Protein AF-A0A6B3G9X0-F1 (afdb_monomer)

Structure (mmCIF, N/CA/C/O backbone):
data_AF-A0A6B3G9X0-F1
#
_entry.id   AF-A0A6B3G9X0-F1
#
loop_
_atom_site.group_PDB
_atom_site.id
_atom_site.type_symbol
_atom_site.label_atom_id
_atom_site.label_alt_id
_atom_site.label_comp_id
_atom_site.label_asym_id
_atom_site.label_entity_id
_atom_site.label_seq_id
_atom_site.pdbx_PDB_ins_code
_atom_site.Cartn_x
_atom_site.Cartn_y
_atom_site.Cartn_z
_atom_site.occupancy
_atom_site.B_iso_or_equiv
_atom_site.auth_seq_id
_atom_site.auth_comp_id
_atom_site.auth_asym_id
_atom_site.auth_atom_id
_atom_site.pdbx_PDB_model_num
ATOM 1 N N . MET A 1 1 ? 26.879 -25.796 -1.230 1.00 42.19 1 MET A N 1
ATOM 2 C CA . MET A 1 1 ? 25.740 -25.804 -2.170 1.00 42.19 1 MET A CA 1
ATOM 3 C C . MET A 1 1 ? 26.232 -25.090 -3.413 1.00 42.19 1 MET A C 1
ATOM 5 O O . MET A 1 1 ? 26.628 -23.941 -3.290 1.00 42.19 1 MET A O 1
ATOM 9 N N . SER A 1 2 ? 26.370 -25.796 -4.534 1.00 43.12 2 SER A N 1
ATOM 10 C CA . SER A 1 2 ? 26.965 -25.238 -5.753 1.00 43.12 2 SER A CA 1
ATOM 11 C C . SER A 1 2 ? 25.957 -24.339 -6.465 1.00 43.12 2 SER A C 1
ATOM 13 O O . SER A 1 2 ? 24.854 -24.787 -6.773 1.00 43.12 2 SER A O 1
ATOM 15 N N . VAL A 1 3 ? 26.325 -23.081 -6.696 1.00 51.31 3 VAL A N 1
ATOM 16 C CA . VAL A 1 3 ? 25.573 -22.149 -7.547 1.00 51.31 3 VAL A CA 1
ATOM 17 C C . VAL A 1 3 ? 25.810 -22.496 -9.023 1.00 51.31 3 VAL A C 1
ATOM 19 O O . VAL A 1 3 ? 26.935 -22.849 -9.380 1.00 51.31 3 VAL A O 1
ATOM 22 N N . PRO A 1 4 ? 24.782 -22.437 -9.888 1.00 47.69 4 PRO A N 1
ATOM 23 C CA . PRO A 1 4 ? 24.958 -22.650 -11.317 1.00 47.69 4 PRO A CA 1
ATOM 24 C C . PRO A 1 4 ? 25.574 -21.398 -11.960 1.00 47.69 4 PRO A C 1
ATOM 26 O O . PRO A 1 4 ? 24.990 -20.318 -11.911 1.00 47.69 4 PRO A O 1
ATOM 29 N N . THR A 1 5 ? 26.746 -21.544 -12.579 1.00 50.69 5 THR A N 1
ATOM 30 C CA . THR A 1 5 ? 27.390 -20.489 -13.375 1.00 50.69 5 THR A CA 1
ATOM 31 C C . THR A 1 5 ? 26.709 -20.389 -14.741 1.00 50.69 5 THR A C 1
ATOM 33 O O . THR A 1 5 ? 26.628 -21.376 -15.473 1.00 50.69 5 THR A O 1
ATOM 36 N N . ALA A 1 6 ? 26.222 -19.201 -15.104 1.00 56.56 6 ALA A N 1
ATOM 37 C CA . ALA A 1 6 ? 25.785 -18.899 -16.464 1.00 56.56 6 ALA A CA 1
ATOM 38 C C . ALA A 1 6 ? 26.963 -18.309 -17.255 1.00 56.56 6 ALA A C 1
ATOM 40 O O . ALA A 1 6 ? 27.577 -17.335 -16.829 1.00 56.56 6 ALA A O 1
ATOM 41 N N . GLN A 1 7 ? 27.284 -18.898 -18.407 1.00 48.91 7 GLN A N 1
ATOM 42 C CA . GLN A 1 7 ? 28.424 -18.486 -19.224 1.00 48.91 7 GLN A CA 1
ATOM 43 C C . GLN A 1 7 ? 28.040 -17.309 -20.131 1.00 48.91 7 GLN A C 1
ATOM 45 O O . GLN A 1 7 ? 27.203 -17.449 -21.023 1.00 48.91 7 GLN A O 1
ATOM 50 N N . THR A 1 8 ? 28.646 -16.142 -19.911 1.00 53.50 8 THR A N 1
ATOM 51 C CA . THR A 1 8 ? 28.526 -14.985 -20.809 1.00 53.50 8 THR A CA 1
ATOM 52 C C . THR A 1 8 ? 29.556 -15.079 -21.938 1.00 53.50 8 THR A C 1
ATOM 54 O O . THR A 1 8 ? 30.588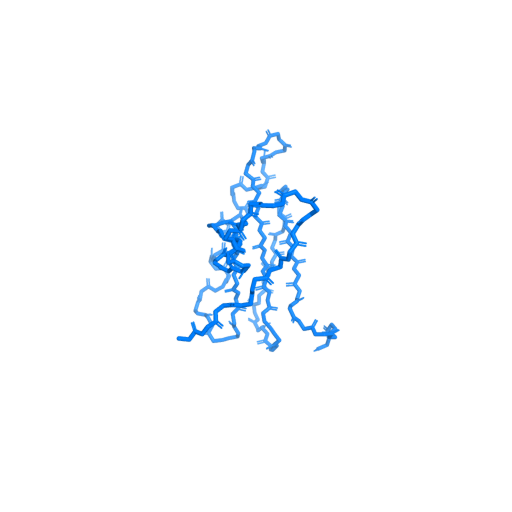 -15.741 -21.825 1.00 53.50 8 THR A O 1
ATOM 57 N N . ALA A 1 9 ? 29.274 -14.419 -23.066 1.00 57.94 9 ALA A N 1
ATOM 58 C CA . ALA A 1 9 ? 30.060 -14.509 -24.302 1.00 57.94 9 ALA A CA 1
ATOM 59 C C . ALA A 1 9 ? 31.500 -13.947 -24.213 1.00 57.94 9 ALA A C 1
ATOM 61 O O . ALA A 1 9 ? 32.233 -14.002 -25.197 1.00 57.94 9 ALA A O 1
ATOM 62 N N . PHE A 1 10 ? 31.917 -13.427 -23.055 1.00 56.53 10 PHE A N 1
ATOM 63 C CA . PHE A 1 10 ? 33.218 -12.795 -22.843 1.00 56.53 10 PHE A CA 1
ATOM 64 C C . PHE A 1 10 ? 33.854 -13.239 -21.522 1.00 56.53 10 PHE A C 1
ATOM 66 O O . PHE A 1 10 ? 34.029 -12.416 -20.640 1.00 56.53 10 PHE A O 1
ATOM 73 N N . GLY A 1 11 ? 34.185 -14.529 -21.395 1.00 56.53 11 GLY A N 1
ATOM 74 C CA . GLY A 1 11 ? 35.329 -15.054 -20.619 1.00 56.53 11 GLY A CA 1
ATOM 75 C C . GLY A 1 11 ? 35.528 -14.668 -19.143 1.00 56.53 11 GLY A C 1
ATOM 76 O O . GLY A 1 11 ? 36.531 -15.080 -18.572 1.00 56.53 11 GLY A O 1
ATOM 77 N N . GLU A 1 12 ? 34.625 -13.919 -18.525 1.00 59.09 12 GLU A N 1
ATOM 78 C CA . GLU A 1 12 ? 34.674 -13.506 -17.129 1.00 59.09 12 GLU A CA 1
ATOM 79 C C . GLU A 1 12 ? 33.523 -14.209 -16.409 1.00 59.09 12 GLU A C 1
ATOM 81 O O . GLU A 1 12 ? 32.361 -14.087 -16.814 1.00 59.09 12 GLU A O 1
ATOM 86 N N . GLU A 1 13 ? 33.845 -15.011 -15.389 1.00 58.16 13 GLU A N 1
ATOM 87 C CA . GLU A 1 13 ? 32.844 -15.624 -14.515 1.00 58.16 13 GLU A CA 1
ATOM 88 C C . GLU A 1 13 ? 32.093 -14.506 -13.786 1.00 58.16 13 GLU A C 1
ATOM 90 O O . GLU A 1 13 ? 32.501 -14.033 -12.728 1.00 58.16 13 GLU A O 1
ATOM 95 N N . ALA A 1 14 ? 30.993 -14.050 -14.382 1.00 63.41 14 ALA A N 1
ATOM 96 C CA . ALA A 1 14 ? 30.048 -13.183 -13.712 1.00 63.41 14 ALA A CA 1
ATOM 97 C C . ALA A 1 14 ? 29.389 -14.005 -12.603 1.00 63.41 14 ALA A C 1
ATOM 99 O O . ALA A 1 14 ? 28.631 -14.940 -12.881 1.00 63.41 14 ALA A O 1
ATOM 100 N N . GLU A 1 15 ? 29.691 -13.672 -11.348 1.00 65.12 15 GLU A N 1
ATOM 101 C CA . GLU A 1 15 ? 28.944 -14.183 -10.206 1.00 65.12 15 GLU A CA 1
ATOM 102 C C . GLU A 1 15 ? 27.464 -13.882 -10.466 1.00 65.12 15 GLU A C 1
ATOM 104 O O . GLU A 1 15 ? 27.074 -12.725 -10.653 1.00 65.12 15 GLU A O 1
ATOM 109 N N . ALA A 1 16 ? 26.651 -14.933 -10.596 1.00 68.56 16 ALA A N 1
ATOM 110 C CA . ALA A 1 16 ? 25.230 -14.766 -10.837 1.00 68.56 16 ALA A CA 1
ATOM 111 C C . ALA A 1 16 ? 24.677 -13.942 -9.678 1.00 68.56 16 ALA A C 1
ATOM 113 O O . ALA A 1 16 ? 24.705 -14.403 -8.537 1.00 68.56 16 ALA A O 1
ATOM 114 N N . VAL A 1 17 ? 24.203 -12.725 -9.965 1.00 70.31 17 VAL A N 1
ATOM 115 C CA . VAL A 1 17 ? 23.534 -11.912 -8.950 1.00 70.31 17 VAL A CA 1
ATOM 116 C C . VAL A 1 17 ? 22.424 -12.789 -8.381 1.00 70.31 17 VAL A C 1
ATOM 118 O O . VAL A 1 17 ? 21.568 -13.230 -9.158 1.00 70.31 17 VAL A O 1
ATOM 121 N N . PRO A 1 18 ? 22.450 -13.115 -7.077 1.0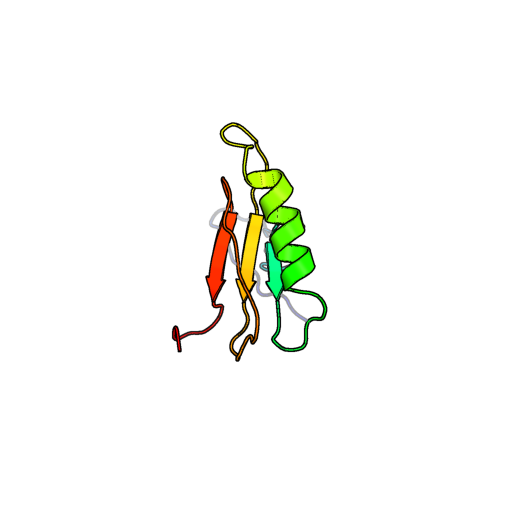0 72.31 18 PRO A N 1
ATOM 122 C CA . PRO A 1 18 ? 21.423 -13.958 -6.501 1.00 72.31 18 PRO A CA 1
ATOM 123 C C . PRO A 1 18 ? 20.079 -13.268 -6.730 1.00 72.31 18 PRO A C 1
ATOM 125 O O . PRO A 1 18 ? 19.838 -12.161 -6.255 1.00 72.31 18 PRO A O 1
ATOM 128 N N . GLY A 1 19 ? 19.238 -13.896 -7.548 1.00 79.31 19 GLY A N 1
ATOM 129 C CA . GLY A 1 19 ? 17.900 -13.401 -7.827 1.00 79.31 19 GLY A CA 1
ATOM 130 C C . GLY A 1 19 ? 16.993 -13.597 -6.614 1.00 79.31 19 GLY A C 1
ATOM 131 O O . GLY A 1 19 ? 17.119 -14.582 -5.886 1.00 79.31 19 GLY A O 1
ATOM 132 N N . GLY A 1 20 ? 16.043 -12.684 -6.433 1.00 80.75 20 GLY A N 1
ATOM 133 C CA . GLY A 1 20 ? 15.113 -12.704 -5.303 1.00 80.75 20 GLY A CA 1
ATOM 134 C C . GLY A 1 20 ? 15.626 -11.947 -4.075 1.00 80.75 20 GLY A C 1
ATOM 135 O O . GLY A 1 20 ? 16.723 -11.397 -4.072 1.00 80.75 20 GLY A O 1
ATOM 136 N N . GLY A 1 21 ? 14.786 -11.872 -3.041 1.00 84.88 21 GLY A N 1
ATOM 137 C CA . GLY A 1 21 ? 15.035 -11.077 -1.839 1.00 84.88 21 GLY A CA 1
ATOM 138 C C . GLY A 1 21 ? 13.762 -10.411 -1.323 1.00 84.88 21 GLY A C 1
ATOM 139 O O . GLY A 1 21 ? 12.661 -10.712 -1.788 1.00 84.88 21 GLY A O 1
ATOM 140 N N . ASP A 1 22 ? 13.922 -9.515 -0.351 1.00 87.88 22 ASP A N 1
ATOM 141 C CA . ASP A 1 22 ? 12.837 -8.647 0.107 1.00 87.88 22 ASP A CA 1
ATOM 142 C C . ASP A 1 22 ? 12.360 -7.719 -1.027 1.00 87.88 22 ASP A C 1
ATOM 144 O O . ASP A 1 22 ? 13.154 -7.281 -1.861 1.00 87.88 22 ASP A O 1
ATOM 148 N N . LEU A 1 23 ? 11.058 -7.419 -1.062 1.00 90.00 23 LEU A N 1
ATOM 149 C CA . LEU A 1 23 ? 10.449 -6.584 -2.109 1.00 90.00 23 LEU A CA 1
ATOM 150 C C . LEU A 1 23 ? 10.649 -5.076 -1.870 1.00 90.00 23 LEU A C 1
ATOM 152 O O . LEU A 1 23 ? 10.214 -4.253 -2.679 1.00 90.00 23 LEU A O 1
ATOM 156 N N . GLY A 1 24 ? 11.328 -4.709 -0.786 1.00 90.62 24 GLY A N 1
ATOM 157 C CA . GLY A 1 24 ? 11.602 -3.345 -0.386 1.00 90.62 24 GLY A CA 1
ATOM 158 C C . GLY A 1 24 ? 10.551 -2.785 0.579 1.00 90.62 24 GLY A C 1
ATOM 159 O O . GLY A 1 24 ? 9.433 -3.290 0.689 1.00 90.62 24 GLY A O 1
ATOM 160 N N . PRO A 1 25 ? 10.866 -1.658 1.241 1.00 92.44 25 PRO A N 1
ATOM 161 C CA . PRO A 1 25 ? 10.074 -1.111 2.350 1.00 92.44 25 PRO A CA 1
ATOM 162 C C . PRO A 1 25 ? 8.691 -0.580 1.944 1.00 92.44 25 PRO A C 1
ATOM 164 O O . PRO A 1 25 ? 7.849 -0.300 2.795 1.00 92.44 25 PRO A O 1
ATOM 167 N N . ASN A 1 26 ? 8.464 -0.407 0.643 1.00 93.25 26 ASN A N 1
ATOM 168 C CA . ASN A 1 26 ? 7.242 0.156 0.082 1.00 93.25 26 ASN A CA 1
ATOM 169 C C . ASN A 1 26 ? 6.246 -0.908 -0.397 1.00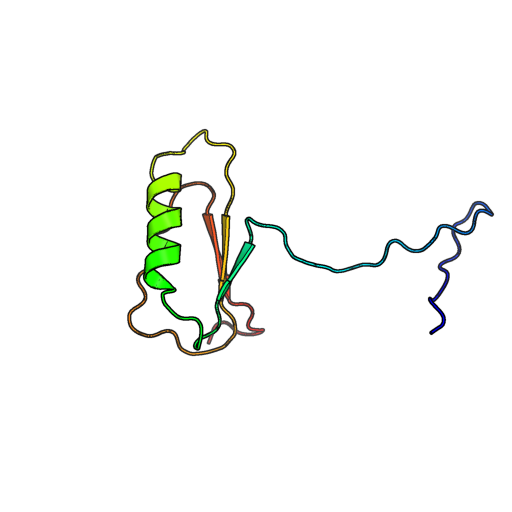 93.25 26 ASN A C 1
ATOM 171 O O . ASN A 1 26 ? 5.164 -0.552 -0.871 1.00 93.25 26 ASN A O 1
ATOM 175 N N . VAL A 1 27 ? 6.601 -2.190 -0.276 1.00 94.50 27 VAL A N 1
ATOM 176 C CA . VAL A 1 27 ? 5.734 -3.318 -0.608 1.00 94.50 27 VAL A CA 1
ATOM 177 C C . VAL A 1 27 ? 5.226 -3.943 0.684 1.00 94.50 27 VAL A C 1
ATOM 179 O O . VAL A 1 27 ? 5.963 -4.574 1.434 1.00 94.50 27 VAL A O 1
ATOM 182 N N . HIS A 1 28 ? 3.937 -3.763 0.938 1.00 94.12 28 HIS A N 1
ATOM 183 C CA . HIS A 1 28 ? 3.249 -4.260 2.121 1.00 94.12 28 HIS A CA 1
ATOM 184 C C . HIS A 1 28 ? 2.536 -5.555 1.754 1.00 94.12 28 HIS A C 1
ATOM 186 O O . HIS A 1 28 ? 1.593 -5.536 0.964 1.00 94.12 28 HIS A O 1
ATOM 192 N N . VAL A 1 29 ? 2.999 -6.679 2.300 1.00 94.44 29 VAL A N 1
ATOM 193 C CA . VAL A 1 29 ? 2.396 -7.996 2.063 1.00 94.44 29 VAL A CA 1
ATOM 194 C C . VAL A 1 29 ? 1.552 -8.388 3.270 1.00 94.44 29 VAL A C 1
ATOM 196 O O . VAL A 1 29 ? 2.084 -8.583 4.361 1.00 94.44 29 VAL A O 1
ATOM 199 N N . PHE A 1 30 ? 0.248 -8.535 3.066 1.00 93.81 30 PHE A N 1
ATOM 200 C CA . PHE A 1 30 ? -0.710 -8.923 4.094 1.00 93.81 30 PHE A CA 1
ATOM 201 C C . PHE A 1 30 ? -1.123 -10.383 3.932 1.00 93.81 30 PHE A C 1
ATOM 203 O O . PHE A 1 30 ? -1.374 -10.862 2.829 1.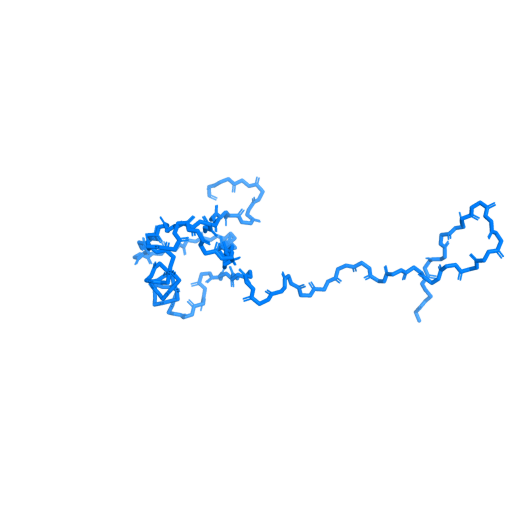00 93.81 30 PHE A O 1
ATOM 210 N N . ASP A 1 31 ? -1.250 -11.076 5.052 1.00 92.81 31 ASP A N 1
ATOM 211 C CA . ASP A 1 31 ? -1.856 -12.403 5.188 1.00 92.81 31 ASP A CA 1
ATOM 212 C C . ASP A 1 31 ? -3.188 -12.279 5.951 1.00 92.81 31 ASP A C 1
ATOM 214 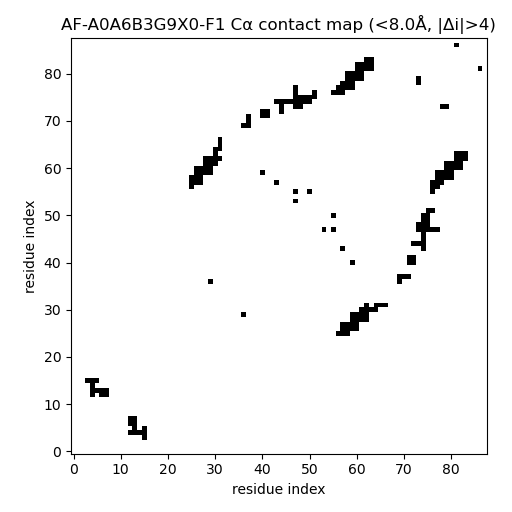O O . ASP A 1 31 ? -3.295 -11.352 6.754 1.00 92.81 31 ASP A O 1
ATOM 218 N N . PRO A 1 32 ? -4.184 -13.169 5.776 1.00 90.81 32 PRO A N 1
ATOM 219 C CA . PRO A 1 32 ? -5.420 -13.130 6.570 1.00 90.81 32 PRO A CA 1
ATOM 220 C C . PRO A 1 32 ? -5.194 -13.135 8.091 1.00 90.81 32 PRO A C 1
ATOM 222 O O . PRO A 1 32 ? -6.018 -12.627 8.843 1.00 90.81 32 PRO A O 1
ATOM 225 N N . SER A 1 33 ? -4.064 -13.679 8.557 1.00 91.06 33 SER A N 1
ATOM 226 C CA . SER A 1 33 ? -3.666 -13.664 9.971 1.00 91.06 33 SER A CA 1
ATOM 227 C C . SER A 1 33 ? -2.925 -12.394 10.413 1.00 91.06 33 SER A C 1
ATOM 229 O O . SER A 1 33 ? -2.610 -12.247 11.595 1.00 91.06 33 SER A O 1
ATOM 231 N N . THR A 1 34 ? -2.618 -11.477 9.488 1.00 90.31 34 THR A N 1
ATOM 232 C CA . THR A 1 34 ? -1.890 -10.243 9.803 1.00 90.31 34 THR A CA 1
ATOM 233 C C . THR A 1 34 ? -2.774 -9.334 10.658 1.00 90.31 34 THR A C 1
ATOM 235 O O . THR A 1 34 ? -3.875 -8.983 10.233 1.00 90.31 34 THR A O 1
ATOM 238 N N . PRO A 1 35 ? -2.327 -8.930 11.859 1.00 90.81 35 PRO A N 1
ATOM 239 C CA . PRO A 1 35 ? -3.090 -8.004 12.679 1.00 90.81 35 PRO A CA 1
ATOM 240 C C . PRO A 1 35 ? -3.061 -6.594 12.077 1.00 90.81 35 PRO A C 1
ATOM 242 O O . PRO A 1 35 ? -2.083 -6.195 11.450 1.00 90.81 35 PRO A O 1
ATOM 245 N N . ASP A 1 36 ? -4.126 -5.830 12.320 1.00 89.94 36 ASP A N 1
ATOM 246 C CA . ASP A 1 36 ? -4.210 -4.393 12.018 1.00 89.94 36 ASP A CA 1
ATOM 247 C C . ASP A 1 36 ? -3.953 -3.999 10.546 1.00 89.94 36 ASP A C 1
ATOM 249 O O . ASP A 1 36 ? -3.346 -2.973 10.232 1.00 89.94 36 ASP A O 1
ATOM 253 N N . ILE A 1 37 ? -4.452 -4.808 9.605 1.00 92.06 37 ILE A N 1
ATOM 254 C CA . ILE A 1 37 ? -4.359 -4.499 8.168 1.00 92.06 37 ILE A CA 1
ATOM 255 C C . ILE A 1 37 ? -5.040 -3.157 7.858 1.00 92.06 37 ILE A C 1
ATOM 257 O O . ILE A 1 37 ? -4.482 -2.340 7.128 1.00 92.06 37 ILE A O 1
ATOM 261 N N . GLN A 1 38 ? -6.213 -2.900 8.446 1.00 92.12 38 GLN A N 1
ATOM 262 C CA . GLN A 1 38 ? -6.949 -1.651 8.236 1.00 92.12 38 GLN A CA 1
ATOM 263 C C . GLN A 1 38 ? -6.134 -0.429 8.675 1.00 92.12 38 GLN A C 1
ATOM 265 O O . GLN A 1 38 ? -6.006 0.516 7.899 1.00 92.12 38 GLN A O 1
ATOM 270 N N . GLY A 1 39 ? -5.526 -0.464 9.867 1.00 93.50 39 GLY A N 1
ATOM 271 C CA . GLY A 1 39 ? -4.700 0.636 10.360 1.00 93.50 39 GLY A CA 1
ATOM 272 C C . GLY A 1 39 ? -3.524 0.933 9.434 1.00 93.50 39 GLY A C 1
ATOM 273 O O . GLY A 1 39 ? -3.218 2.099 9.168 1.00 93.50 39 GLY A O 1
ATOM 274 N N . LYS A 1 40 ? -2.909 -0.111 8.860 1.00 91.62 40 LYS A N 1
ATOM 275 C CA . LYS A 1 40 ? -1.805 0.065 7.912 1.00 91.62 40 LYS A CA 1
ATOM 276 C C . LYS A 1 40 ? -2.247 0.693 6.594 1.00 91.62 40 LYS A C 1
ATOM 278 O O . LYS A 1 40 ? -1.562 1.575 6.074 1.00 91.62 40 LYS A O 1
ATOM 283 N N . VAL A 1 41 ? -3.382 0.252 6.060 1.00 92.56 41 VAL A N 1
ATOM 284 C CA . VAL A 1 41 ? -3.943 0.806 4.824 1.00 92.56 41 VAL A CA 1
ATOM 285 C C . VAL A 1 41 ? -4.370 2.262 5.028 1.00 92.56 41 VAL A C 1
ATOM 287 O O . VAL A 1 41 ? -4.041 3.109 4.199 1.00 92.56 41 VAL A O 1
ATOM 290 N N . ASP A 1 42 ? -4.989 2.585 6.164 1.00 93.88 42 ASP A N 1
ATOM 291 C CA . ASP A 1 42 ? -5.385 3.954 6.511 1.00 93.88 42 ASP A CA 1
ATOM 292 C C . ASP A 1 42 ? -4.176 4.889 6.678 1.00 93.88 42 ASP A C 1
ATOM 294 O O . ASP A 1 42 ? -4.226 6.055 6.281 1.00 93.88 42 ASP A O 1
ATOM 298 N N . GLU A 1 43 ? -3.070 4.400 7.250 1.00 92.88 43 GLU A N 1
ATOM 299 C CA . GLU A 1 43 ? -1.819 5.161 7.369 1.00 92.88 43 GLU A CA 1
ATOM 300 C C . GLU A 1 43 ? -1.277 5.562 5.989 1.00 92.88 43 GLU A C 1
ATOM 302 O O . GLU A 1 43 ? -0.878 6.710 5.774 1.00 92.88 43 GLU A O 1
ATOM 307 N N . ILE A 1 44 ? -1.272 4.613 5.052 1.00 91.38 44 ILE A N 1
ATOM 308 C CA . ILE A 1 44 ? -0.786 4.823 3.686 1.00 91.38 44 ILE A CA 1
ATOM 309 C C . ILE A 1 44 ? -1.721 5.770 2.942 1.00 91.38 44 ILE A C 1
ATOM 311 O O . ILE A 1 44 ? -1.253 6.719 2.311 1.00 91.38 44 ILE A O 1
ATOM 315 N N . PHE A 1 45 ? -3.033 5.573 3.075 1.00 93.12 45 PHE A N 1
ATOM 316 C CA . PHE A 1 45 ? -4.022 6.454 2.474 1.00 93.12 45 PHE A CA 1
ATOM 317 C C . PHE A 1 45 ? -3.836 7.905 2.926 1.00 93.12 45 PHE A C 1
ATOM 319 O O . PHE A 1 45 ? -3.719 8.783 2.080 1.00 93.12 45 PHE A O 1
ATOM 326 N N . LYS A 1 46 ? -3.686 8.167 4.231 1.00 93.00 46 LYS A N 1
ATOM 327 C CA . LYS A 1 46 ? -3.486 9.533 4.756 1.00 93.00 46 LYS A CA 1
ATOM 328 C C . LYS A 1 46 ? -2.255 10.239 4.186 1.00 93.00 46 LYS A C 1
ATOM 330 O O . LYS A 1 46 ? -2.260 11.459 4.057 1.00 93.00 46 LYS A O 1
ATOM 335 N N . LYS A 1 47 ? -1.193 9.496 3.861 1.00 88.88 47 LYS A N 1
ATOM 336 C CA . LYS A 1 47 ? 0.004 10.060 3.215 1.00 88.88 47 LYS A CA 1
ATOM 337 C C . LYS A 1 47 ? -0.247 10.334 1.735 1.00 88.88 47 LYS A C 1
ATOM 339 O O . LYS A 1 47 ? 0.145 11.379 1.225 1.00 88.88 47 LYS A O 1
ATOM 344 N N . GLN A 1 48 ? -0.932 9.412 1.068 1.00 88.38 48 GLN A N 1
ATOM 345 C CA . GLN A 1 48 ? -1.072 9.408 -0.382 1.00 88.38 48 GLN A CA 1
ATOM 346 C C . GLN A 1 48 ? -2.300 10.152 -0.912 1.00 88.38 48 GLN A C 1
ATOM 348 O O . GLN A 1 48 ? -2.329 10.479 -2.094 1.00 88.38 48 GLN A O 1
ATOM 353 N N . GLU A 1 49 ? -3.297 10.450 -0.081 1.00 90.38 49 GLU A N 1
ATOM 354 C CA . GLU A 1 49 ? -4.560 11.091 -0.478 1.00 90.38 49 GLU A CA 1
ATOM 355 C C . GLU A 1 49 ? -4.334 12.417 -1.219 1.00 90.38 49 GLU A C 1
ATOM 357 O O . GLU A 1 49 ? -4.973 12.677 -2.234 1.00 90.38 49 GLU A O 1
ATOM 362 N N . SER A 1 50 ? -3.379 13.233 -0.761 1.00 86.00 50 SER A N 1
ATOM 363 C CA . SER A 1 50 ? -3.068 14.549 -1.348 1.00 86.00 50 SER A CA 1
ATOM 364 C C . SER A 1 50 ? -1.694 14.615 -2.031 1.00 86.00 50 SER A C 1
ATOM 366 O O . SER A 1 50 ? -1.275 15.676 -2.497 1.00 86.00 50 SER A O 1
ATOM 368 N N . ALA A 1 51 ? -0.971 13.495 -2.124 1.00 87.75 51 ALA A N 1
ATOM 369 C CA . ALA A 1 51 ? 0.399 13.444 -2.640 1.00 87.75 51 ALA A CA 1
ATOM 370 C C . ALA A 1 51 ? 0.467 13.325 -4.176 1.00 87.75 51 ALA A C 1
ATOM 372 O O . ALA A 1 51 ? 1.234 12.530 -4.718 1.00 87.75 51 ALA A O 1
ATOM 373 N N . GLN A 1 52 ? -0.305 14.136 -4.906 1.00 82.62 52 GLN A N 1
ATOM 374 C CA . GLN A 1 52 ? -0.434 14.042 -6.372 1.00 82.62 52 GLN A CA 1
ATOM 375 C C . GLN A 1 52 ? 0.902 14.180 -7.137 1.00 82.62 52 GLN A C 1
ATOM 377 O O . GLN A 1 52 ? 1.096 13.566 -8.188 1.00 82.62 52 GLN A O 1
ATOM 382 N N . PHE A 1 53 ? 1.852 14.946 -6.590 1.00 90.38 53 PHE A N 1
ATOM 383 C CA . PHE A 1 53 ? 3.211 15.120 -7.124 1.00 90.38 53 PHE A CA 1
ATOM 384 C C . PHE A 1 53 ? 4.289 14.538 -6.198 1.00 90.38 53 PHE A C 1
ATOM 386 O O . PHE A 1 53 ? 5.473 14.828 -6.361 1.00 90.38 53 PHE A O 1
ATOM 393 N N . GLY A 1 54 ? 3.882 13.739 -5.207 1.00 85.75 54 GLY A N 1
ATOM 394 C CA . GLY A 1 54 ? 4.798 13.056 -4.306 1.00 85.75 54 GLY A CA 1
ATOM 395 C C . GLY A 1 54 ? 5.631 12.007 -5.040 1.00 85.75 54 GLY A C 1
ATOM 396 O O . GLY A 1 54 ? 5.230 11.468 -6.077 1.00 85.75 54 GLY A O 1
ATOM 397 N N . LEU A 1 55 ? 6.804 11.703 -4.489 1.00 90.12 55 LEU A N 1
ATOM 398 C CA . LEU A 1 55 ? 7.677 10.638 -4.991 1.00 90.12 55 LEU A CA 1
ATOM 399 C C . LEU A 1 55 ? 7.384 9.284 -4.334 1.00 90.12 55 LEU A C 1
ATOM 401 O O . LEU A 1 55 ? 7.815 8.257 -4.853 1.00 90.12 55 LEU A O 1
ATOM 405 N N . ASP A 1 56 ? 6.613 9.274 -3.246 1.00 90.81 56 ASP A N 1
ATOM 406 C CA . ASP A 1 56 ? 6.270 8.057 -2.518 1.00 90.81 56 ASP A CA 1
ATOM 407 C C . ASP A 1 56 ? 5.396 7.132 -3.363 1.00 90.81 56 ASP A C 1
ATOM 409 O O . ASP A 1 56 ? 4.462 7.561 -4.050 1.00 90.81 56 ASP A O 1
ATOM 413 N N . ARG A 1 57 ? 5.738 5.844 -3.336 1.00 93.88 57 ARG A N 1
ATOM 414 C CA . ARG A 1 57 ? 5.051 4.757 -4.037 1.00 93.88 57 ARG A CA 1
ATOM 415 C C . ARG A 1 57 ? 4.779 3.663 -3.025 1.00 93.88 57 ARG A C 1
ATOM 417 O O . ARG A 1 57 ? 5.689 3.306 -2.284 1.00 93.88 57 ARG A O 1
ATOM 424 N N . HIS A 1 58 ? 3.573 3.109 -3.024 1.00 94.12 58 HIS A N 1
ATOM 425 C CA . HIS A 1 58 ? 3.221 2.004 -2.137 1.00 94.12 58 HIS A CA 1
ATOM 426 C C . HIS A 1 58 ? 2.503 0.895 -2.896 1.00 94.12 58 HIS A C 1
ATOM 428 O O . HIS A 1 58 ? 1.685 1.153 -3.776 1.00 94.12 58 HIS A O 1
ATOM 434 N N . ALA A 1 59 ? 2.802 -0.347 -2.539 1.00 95.00 59 ALA A N 1
ATOM 435 C CA . ALA A 1 59 ? 2.153 -1.535 -3.065 1.00 95.00 59 ALA A CA 1
ATOM 436 C C . ALA A 1 59 ? 1.540 -2.323 -1.906 1.00 95.00 59 ALA A C 1
ATOM 438 O O . ALA A 1 59 ? 2.241 -2.680 -0.966 1.00 95.00 59 ALA A O 1
ATOM 439 N N . LEU A 1 60 ? 0.240 -2.584 -1.976 1.00 94.44 60 LEU A N 1
ATOM 440 C CA . LEU A 1 60 ? -0.526 -3.381 -1.025 1.00 94.44 60 LEU A CA 1
ATOM 441 C C . LEU A 1 60 ? -0.816 -4.737 -1.674 1.00 94.44 60 LEU A C 1
ATOM 443 O O . LEU A 1 60 ? -1.546 -4.818 -2.662 1.00 94.44 60 LEU A O 1
ATOM 447 N N . MET A 1 61 ? -0.213 -5.793 -1.145 1.00 95.31 61 MET A N 1
ATOM 448 C CA . MET A 1 61 ? -0.239 -7.134 -1.717 1.00 95.31 61 MET A CA 1
ATOM 449 C C . MET A 1 61 ? -0.934 -8.090 -0.755 1.00 95.31 61 MET A C 1
ATOM 451 O O . MET A 1 61 ? -0.474 -8.292 0.365 1.00 95.31 61 MET A O 1
ATOM 455 N N . PHE A 1 62 ? -2.032 -8.693 -1.189 1.00 94.56 62 PHE A N 1
ATOM 456 C CA . PHE A 1 62 ? -2.857 -9.563 -0.354 1.00 94.56 62 PHE A CA 1
ATOM 457 C C . PHE A 1 62 ? -2.610 -11.019 -0.721 1.00 94.56 62 PHE A C 1
ATOM 459 O O . PHE A 1 62 ? -2.811 -11.417 -1.868 1.00 94.56 62 PHE A O 1
ATOM 466 N N . LYS A 1 63 ? -2.152 -11.830 0.232 1.00 93.69 63 LYS A N 1
ATOM 467 C CA . LYS A 1 63 ? -2.055 -13.279 0.041 1.00 93.69 63 LYS A CA 1
ATOM 468 C C . LYS A 1 63 ? -3.443 -13.899 -0.179 1.00 93.69 63 LYS A C 1
ATOM 470 O O . LYS A 1 63 ? -4.446 -13.319 0.219 1.00 93.69 63 LYS A O 1
ATOM 475 N N . PRO A 1 64 ? -3.523 -15.080 -0.812 1.00 93.81 64 PRO A N 1
ATOM 476 C CA . PRO A 1 64 ? -4.794 -15.779 -0.972 1.00 93.81 64 PRO A CA 1
ATOM 477 C C . PRO A 1 64 ? -5.473 -16.039 0.376 1.00 93.81 64 PRO A C 1
ATOM 479 O O . PRO A 1 64 ? -4.846 -16.572 1.293 1.00 93.81 64 PRO A O 1
ATOM 482 N N . GLY A 1 65 ? -6.753 -15.693 0.476 1.00 91.12 65 GLY A N 1
ATOM 483 C CA . GLY A 1 65 ? -7.562 -15.893 1.672 1.00 91.12 65 GLY A CA 1
ATOM 484 C C . GLY A 1 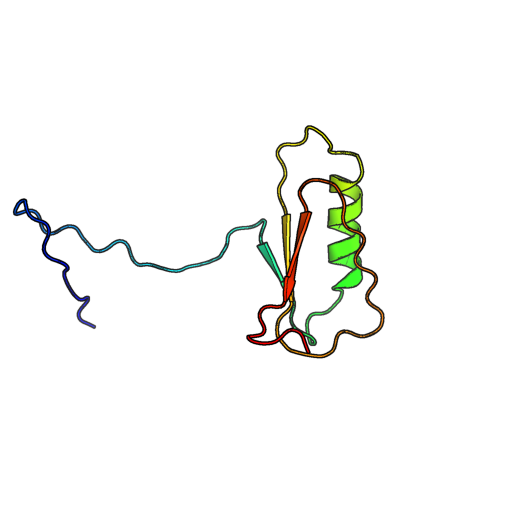65 ? -8.692 -14.875 1.784 1.00 91.12 65 GLY A C 1
ATOM 485 O O . GLY A 1 65 ? -8.890 -14.044 0.899 1.00 91.12 65 GLY A O 1
ATOM 486 N N . THR A 1 66 ? -9.441 -14.953 2.881 1.00 90.25 66 THR A N 1
ATOM 487 C CA . THR A 1 66 ? -10.567 -14.055 3.156 1.00 90.25 66 THR A CA 1
ATOM 488 C C . THR A 1 66 ? -10.130 -12.949 4.107 1.00 90.25 66 THR A C 1
ATOM 490 O O . THR A 1 66 ? -9.519 -13.219 5.139 1.00 90.25 66 THR A O 1
ATOM 493 N N . TYR A 1 67 ? -10.452 -11.709 3.748 1.00 90.12 67 TYR A N 1
ATOM 494 C CA . TYR A 1 67 ? -10.181 -10.523 4.550 1.00 90.12 67 TYR A CA 1
ATOM 495 C C . TYR A 1 67 ? -11.512 -9.874 4.910 1.00 90.12 67 TYR A C 1
ATOM 497 O O . TYR A 1 67 ? -12.154 -9.245 4.069 1.00 90.12 67 TYR A O 1
ATOM 505 N N . ASP A 1 68 ? -11.932 -10.051 6.157 1.00 88.06 68 ASP A N 1
ATOM 506 C CA . ASP A 1 68 ? -13.179 -9.484 6.658 1.00 88.06 68 ASP A CA 1
ATOM 507 C C . ASP A 1 68 ? -12.969 -8.055 7.173 1.00 88.06 68 ASP A C 1
ATOM 509 O O . ASP A 1 68 ? -11.904 -7.705 7.685 1.00 88.06 68 ASP A O 1
ATOM 513 N N . ASN A 1 69 ? -14.010 -7.225 7.062 1.00 87.06 69 ASN A N 1
ATOM 514 C CA . ASN A 1 69 ? -14.050 -5.853 7.581 1.00 87.06 69 ASN A CA 1
ATOM 515 C C . ASN A 1 69 ? -12.909 -4.933 7.099 1.00 87.06 69 ASN A C 1
ATOM 517 O O . ASN A 1 69 ? -12.499 -4.028 7.826 1.00 87.06 69 ASN A O 1
ATOM 521 N N . ILE A 1 70 ? -12.426 -5.131 5.870 1.00 89.75 70 ILE A N 1
ATOM 522 C CA . ILE A 1 70 ? -11.417 -4.266 5.258 1.00 89.75 70 ILE A CA 1
ATOM 523 C C . ILE A 1 70 ? -12.050 -3.243 4.305 1.00 89.75 70 ILE A C 1
ATOM 525 O O . ILE A 1 70 ? -12.839 -3.582 3.425 1.00 89.75 70 ILE A O 1
ATOM 529 N N . ASN A 1 71 ? -11.674 -1.977 4.461 1.00 90.88 71 ASN A N 1
ATOM 530 C CA . ASN A 1 71 ? -11.976 -0.892 3.537 1.00 90.88 71 ASN A CA 1
ATOM 531 C C . ASN A 1 71 ? -10.665 -0.259 3.060 1.00 90.88 71 ASN A C 1
ATOM 533 O O . ASN A 1 71 ? -10.097 0.606 3.730 1.00 90.88 71 ASN A O 1
ATOM 537 N N . ALA A 1 72 ? -10.174 -0.698 1.903 1.00 88.56 72 ALA A N 1
ATOM 538 C CA . ALA A 1 72 ? -8.922 -0.203 1.354 1.00 88.56 72 ALA A CA 1
ATOM 539 C C . ALA A 1 72 ? -9.134 1.071 0.524 1.00 88.56 72 ALA A C 1
ATOM 541 O O . ALA A 1 72 ? -9.446 1.008 -0.665 1.00 88.56 72 ALA A O 1
ATOM 542 N N . GLN A 1 73 ? -8.942 2.234 1.148 1.00 88.06 73 GLN A N 1
ATOM 543 C CA . GLN A 1 73 ? -8.934 3.516 0.443 1.00 88.06 73 GLN A CA 1
ATOM 544 C C . GLN A 1 73 ? -7.603 3.699 -0.292 1.00 88.06 73 GLN A C 1
ATOM 546 O O . GLN A 1 73 ? -6.530 3.617 0.306 1.00 88.06 73 GLN A O 1
ATOM 551 N 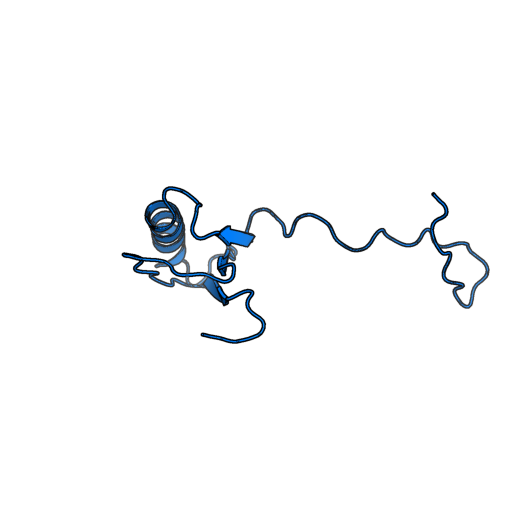N . ILE A 1 74 ? -7.665 3.936 -1.602 1.00 89.69 74 ILE A N 1
ATOM 552 C CA . ILE A 1 74 ? -6.482 4.002 -2.465 1.00 89.69 74 ILE A CA 1
ATOM 553 C C . ILE A 1 74 ? -6.227 5.458 -2.862 1.00 89.69 74 ILE A C 1
ATOM 555 O O . ILE A 1 74 ? -7.023 6.061 -3.579 1.00 89.69 74 ILE A O 1
ATOM 559 N N . GLY A 1 75 ? -5.120 6.018 -2.368 1.00 86.69 75 GLY A N 1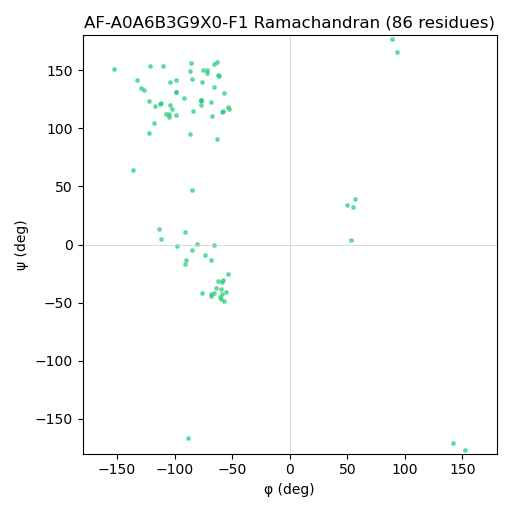
ATOM 560 C CA . GLY A 1 75 ? -4.652 7.365 -2.706 1.00 86.69 75 GLY A CA 1
ATOM 561 C C . GLY A 1 75 ? -3.746 7.385 -3.942 1.00 86.69 75 GLY A C 1
ATOM 562 O O . GLY A 1 75 ? -3.626 6.397 -4.672 1.00 86.69 75 GLY A O 1
ATOM 563 N N . PHE A 1 76 ? -3.049 8.502 -4.169 1.00 90.06 76 PHE A N 1
ATOM 564 C CA . PHE A 1 76 ? -2.109 8.611 -5.285 1.00 90.06 76 PHE A CA 1
ATOM 565 C C . PHE A 1 76 ? -0.964 7.598 -5.169 1.00 90.06 76 PHE A C 1
ATOM 567 O O . PHE A 1 76 ? -0.493 7.256 -4.085 1.00 90.06 76 PHE A O 1
ATOM 574 N N . TYR A 1 77 ? -0.515 7.093 -6.317 1.00 92.12 77 TYR A N 1
ATOM 575 C CA . TYR A 1 77 ? 0.621 6.175 -6.421 1.00 92.12 77 TYR A CA 1
ATOM 576 C C . TYR A 1 77 ? 0.590 4.959 -5.477 1.00 92.12 77 TYR A C 1
ATOM 578 O O . TYR A 1 77 ? 1.632 4.492 -5.004 1.00 92.12 77 TYR A O 1
ATOM 586 N N . THR A 1 78 ? -0.611 4.454 -5.205 1.00 92.31 78 THR A N 1
ATOM 587 C CA . THR A 1 78 ? -0.828 3.259 -4.394 1.00 92.31 78 THR A CA 1
ATOM 588 C C . THR A 1 78 ? -1.370 2.152 -5.290 1.00 92.31 78 THR A C 1
ATOM 590 O O . THR A 1 78 ? -2.399 2.322 -5.939 1.00 92.31 78 THR A O 1
ATOM 593 N N . GLN A 1 79 ? -0.670 1.023 -5.354 1.00 93.19 79 GLN A N 1
ATOM 594 C CA . GLN A 1 79 ? -1.114 -0.174 -6.063 1.00 93.19 79 GLN A CA 1
ATOM 595 C C . GLN A 1 79 ? -1.726 -1.160 -5.071 1.00 93.19 79 GLN A C 1
ATOM 597 O O . GLN A 1 79 ? -1.190 -1.343 -3.983 1.00 93.19 79 GLN A O 1
ATOM 602 N N . ILE A 1 80 ? -2.802 -1.837 -5.469 1.00 94.06 80 ILE A N 1
ATOM 603 C CA . ILE A 1 80 ? -3.394 -2.947 -4.721 1.00 94.06 80 ILE A CA 1
ATOM 604 C C . ILE A 1 80 ? -3.524 -4.173 -5.626 1.00 94.06 80 ILE A C 1
ATOM 606 O O . ILE A 1 80 ? -3.962 -4.050 -6.770 1.00 94.06 80 ILE A O 1
ATOM 610 N N . ALA A 1 81 ? -3.112 -5.344 -5.141 1.00 93.62 81 ALA A N 1
ATOM 611 C CA . ALA A 1 81 ? -3.266 -6.599 -5.872 1.00 93.62 81 ALA A CA 1
ATOM 612 C C . ALA A 1 81 ? -3.363 -7.814 -4.939 1.00 93.62 81 ALA A C 1
ATOM 614 O O . ALA A 1 81 ? -2.793 -7.834 -3.848 1.00 93.62 81 ALA A O 1
ATOM 615 N N . GLY A 1 82 ? -4.065 -8.848 -5.406 1.00 93.38 82 GLY A N 1
ATOM 616 C CA . GLY A 1 82 ? -4.020 -10.184 -4.818 1.00 93.38 82 GLY A CA 1
ATOM 617 C C . GLY A 1 82 ? -2.842 -10.985 -5.375 1.00 93.38 82 GLY A C 1
ATOM 618 O O . GLY A 1 82 ? -2.533 -10.904 -6.561 1.00 93.38 82 GLY A O 1
ATOM 619 N N . LEU A 1 83 ? -2.200 -11.777 -4.521 1.00 93.19 83 LEU A N 1
ATOM 620 C CA . LEU A 1 83 ? -1.100 -12.687 -4.855 1.00 93.19 83 LEU A CA 1
ATOM 621 C C . LEU A 1 83 ? -1.597 -14.099 -5.213 1.00 93.19 83 LEU A C 1
ATOM 623 O O . LEU A 1 83 ? -0.810 -15.043 -5.284 1.00 93.19 83 LEU A O 1
ATOM 627 N N . GLY A 1 84 ? -2.909 -14.266 -5.388 1.00 90.31 84 GLY A N 1
ATOM 628 C CA . GLY A 1 84 ? -3.507 -15.502 -5.875 1.00 90.31 84 GLY A CA 1
ATOM 629 C C . GLY A 1 84 ? -3.309 -15.680 -7.372 1.00 90.31 84 GLY A C 1
ATOM 630 O O . GLY A 1 84 ? -3.269 -14.715 -8.130 1.00 90.31 84 GLY A O 1
ATOM 631 N N . LEU A 1 85 ? -3.232 -16.940 -7.806 1.00 88.88 85 LEU A N 1
ATOM 632 C CA . LEU A 1 85 ? -3.295 -17.278 -9.231 1.00 88.88 85 LEU A CA 1
ATOM 633 C C . LEU A 1 85 ? -4.645 -16.868 -9.837 1.00 88.88 85 LEU A C 1
ATOM 635 O O . LEU A 1 85 ? -4.724 -16.524 -11.012 1.00 88.88 85 LEU A O 1
ATOM 639 N N . ASN A 1 86 ? -5.692 -16.909 -9.010 1.00 86.19 86 ASN A N 1
ATOM 640 C CA . ASN A 1 86 ? -7.051 -16.544 -9.365 1.00 86.19 86 ASN A CA 1
ATOM 641 C C . ASN A 1 86 ? -7.543 -15.408 -8.453 1.00 86.19 86 ASN A C 1
ATOM 643 O O . ASN A 1 86 ? -7.089 -15.322 -7.311 1.00 86.19 86 ASN A O 1
ATOM 647 N N . PRO A 1 87 ? -8.500 -14.586 -8.912 1.00 81.00 87 PRO A N 1
ATOM 648 C CA . PRO A 1 87 ? -9.047 -13.481 -8.118 1.00 81.00 87 PRO A CA 1
ATOM 649 C C . PRO A 1 87 ? -9.986 -13.874 -6.963 1.00 81.00 87 PRO A C 1
ATOM 651 O O . PRO A 1 87 ? -10.390 -12.984 -6.222 1.00 81.00 87 PRO A O 1
ATOM 654 N N . ASN A 1 88 ? -10.396 -15.145 -6.864 1.00 68.12 88 ASN A N 1
ATOM 655 C CA . ASN A 1 88 ? -11.485 -15.599 -5.984 1.00 68.12 88 ASN A CA 1
ATOM 656 C C . ASN A 1 88 ? -11.008 -16.073 -4.612 1.00 68.12 88 ASN A C 1
ATOM 658 O O . ASN A 1 88 ? -9.938 -16.724 -4.564 1.00 68.12 88 ASN A O 1
#

Mean predicted aligned error: 10.05 Å

Radius of gyration: 18.67 Å; Cα contacts (8 Å, |Δi|>4): 103; chains: 1; bounding box: 49×41×37 Å

Solvent-accessible surface area (backbone atoms only — not 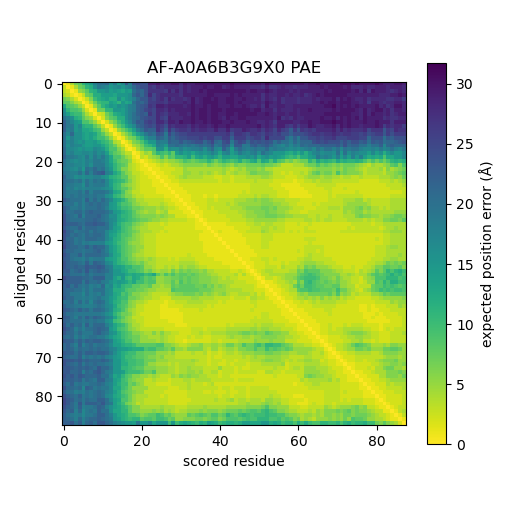comparable to full-atom values): 5834 Å² total; per-residue (Å²): 133,88,78,83,80,67,88,57,102,70,91,54,90,55,77,68,74,77,82,81,77,84,85,51,98,45,51,46,77,44,47,71,83,50,78,65,58,55,62,55,41,52,55,51,21,70,62,18,62,79,32,83,85,54,87,70,60,40,36,42,36,32,45,74,72,72,75,79,97,67,80,82,62,76,29,44,61,49,47,76,46,70,70,40,98,54,99,122

pLDDT: mean 83.44, std 14.59, range [42.19, 95.31]

Nearest PDB structures (foldseek):
  4pew-assembly2_B  TM=9.982E-01  e=1.643E-08  Streptomyces sp. SirexAA-E
  4tyv-assembly2_B  TM=9.999E-01  e=1.878E-08  Streptomyces sp. SirexAA-E
  2l5o-assembly1_A  TM=7.006E-01  e=2.030E+00  Neisseria meningitidis serogroup B
  4amg-assembly1_B  TM=2.795E-01  e=4.835E+00  Streptomyces nogalater
  6j31-assembly2_B  TM=2.951E-01  e=9.429E+00  Kitasatospora

Foldseek 3Di:
DDDDFDDDPDDDRDPPPPPDDDPDPQEAEDELPDPPPQVVLVVVCVVQAPCQVPPRAHEYEYEDDDHPPHDRDDGPRYHYDYPDPDPD

Secondary structure (DSSP, 8-state):
-PPPPP--SSS-------------TTEEEE-TT-TTHHHHHHHHHHHHTT-TT----EEEEE-SS--TT------TTEEEEE-SSS--

Sequence (88 aa):
MSVPTAQTAFGEEAEAVPGGGDLGPNVHVFDPSTPDIQGKVDEIFKKQESAQFGLDRHALMFKPGTYDNINAQIGFYTQIAGLGLNPN